Protein AF-A0A6P0SYK4-F1 (afdb_monomer_lite)

Secondary structure (DSSP, 8-state):
----PPPHHHHHHHHHHHHHH-S-S--HHHHHHHHHHHHHH--TTHHHH----TTHHHHHHH-

Structure (mmCIF, N/CA/C/O backbone):
data_AF-A0A6P0SYK4-F1
#
_entry.id   AF-A0A6P0SYK4-F1
#
loop_
_atom_site.group_PDB
_atom_site.id
_atom_site.type_symbol
_atom_site.label_atom_id
_atom_site.label_alt_id
_atom_site.label_comp_id
_atom_site.label_asym_id
_atom_site.label_entity_id
_atom_site.label_seq_id
_atom_site.pdbx_PDB_ins_code
_atom_site.Cartn_x
_atom_site.Cartn_y
_atom_site.Cartn_z
_atom_site.occupancy
_atom_site.B_iso_or_equiv
_atom_site.auth_seq_id
_atom_site.auth_comp_id
_atom_site.auth_asym_id
_atom_site.auth_atom_id
_atom_site.pdbx_PDB_model_num
ATOM 1 N N . MET A 1 1 ? -22.109 -1.795 -13.677 1.00 44.81 1 MET A N 1
ATOM 2 C CA . MET A 1 1 ? -20.981 -1.260 -12.884 1.00 44.81 1 MET A CA 1
ATOM 3 C C . MET A 1 1 ? -19.777 -1.153 -13.810 1.00 44.81 1 MET A C 1
ATOM 5 O O . MET A 1 1 ? -19.362 -2.172 -14.345 1.00 44.81 1 MET A O 1
ATOM 9 N N . LYS A 1 2 ? -19.296 0.057 -14.121 1.00 46.91 2 LYS A N 1
ATOM 10 C CA . LYS A 1 2 ? -18.148 0.234 -15.024 1.00 46.91 2 LYS A CA 1
ATOM 11 C C . LYS A 1 2 ? -16.882 -0.071 -14.227 1.00 46.91 2 LYS A C 1
ATOM 13 O O . LYS A 1 2 ? -16.515 0.711 -13.358 1.00 46.91 2 LYS A O 1
ATOM 18 N N . VAL A 1 3 ? -16.252 -1.213 -14.488 1.00 56.59 3 VAL A N 1
ATOM 19 C CA . VAL A 1 3 ? -14.902 -1.486 -13.984 1.00 56.59 3 VAL A CA 1
ATOM 20 C C . VAL A 1 3 ? -13.990 -0.462 -14.653 1.00 56.59 3 VAL A C 1
ATOM 22 O O . VAL A 1 3 ? -13.792 -0.502 -15.866 1.00 56.59 3 VAL A O 1
ATOM 25 N N . LEU A 1 4 ? -13.505 0.517 -13.891 1.00 63.00 4 LEU A N 1
ATOM 26 C CA . LEU A 1 4 ? -12.445 1.394 -14.369 1.00 63.00 4 LEU A CA 1
ATOM 27 C C . LEU A 1 4 ? -11.181 0.538 -14.444 1.00 63.00 4 LEU A C 1
ATOM 29 O O . LEU A 1 4 ? -10.639 0.130 -13.420 1.00 63.00 4 LEU A O 1
ATOM 33 N N . SER A 1 5 ? -10.750 0.215 -15.661 1.00 80.81 5 SER A N 1
ATOM 34 C CA . SER A 1 5 ? -9.469 -0.447 -15.882 1.00 80.81 5 SER A CA 1
ATOM 35 C C . SER A 1 5 ? -8.356 0.449 -15.344 1.00 80.81 5 SER A C 1
ATOM 37 O O . SER A 1 5 ? -8.274 1.620 -15.725 1.00 80.81 5 SER A O 1
ATOM 39 N N . MET A 1 6 ? -7.502 -0.086 -14.469 1.00 85.94 6 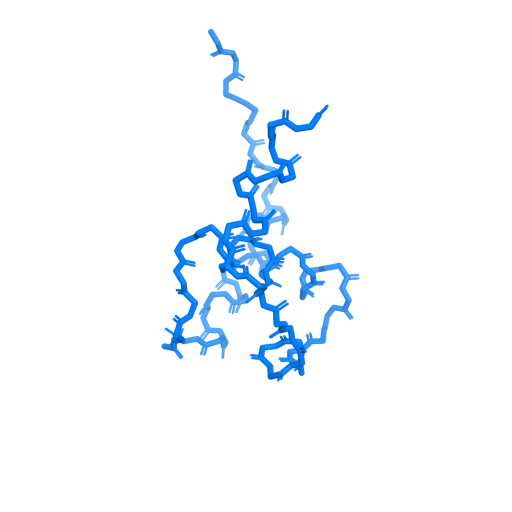MET A N 1
ATOM 40 C CA . MET A 1 6 ? -6.310 0.631 -14.016 1.00 85.94 6 MET A CA 1
ATOM 41 C C . MET A 1 6 ? -5.458 1.037 -15.223 1.00 85.94 6 MET A C 1
ATOM 43 O O . MET A 1 6 ? -5.293 0.261 -16.163 1.00 85.94 6 MET A O 1
ATOM 47 N N . HIS A 1 7 ? -4.908 2.252 -15.193 1.00 94.50 7 HIS A N 1
ATOM 48 C CA . HIS A 1 7 ? -3.999 2.715 -16.238 1.00 94.50 7 HIS A CA 1
ATOM 49 C C . HIS A 1 7 ? -2.761 1.796 -16.299 1.00 94.50 7 HIS A C 1
ATOM 51 O O . HIS A 1 7 ? -2.230 1.451 -15.239 1.00 94.50 7 HIS A O 1
ATOM 57 N N . PRO A 1 8 ? -2.251 1.420 -17.488 1.00 95.62 8 PRO A N 1
ATOM 58 C CA . PRO A 1 8 ? -1.167 0.439 -17.622 1.00 95.62 8 PRO A CA 1
ATOM 59 C C . PRO A 1 8 ? 0.104 0.819 -16.853 1.00 95.62 8 PRO A C 1
ATOM 61 O O . PRO A 1 8 ? 0.740 -0.042 -16.258 1.00 95.62 8 PRO A O 1
ATOM 64 N N . ILE A 1 9 ? 0.435 2.113 -16.782 1.00 96.44 9 ILE A N 1
ATOM 65 C CA . ILE A 1 9 ? 1.585 2.604 -15.998 1.00 96.44 9 ILE A CA 1
ATOM 66 C C . ILE A 1 9 ? 1.415 2.296 -14.502 1.00 96.44 9 ILE A C 1
ATOM 68 O O . ILE A 1 9 ? 2.356 1.864 -13.843 1.00 96.44 9 ILE A O 1
ATOM 72 N N . MET A 1 10 ? 0.206 2.479 -13.965 1.00 96.12 10 MET A N 1
ATOM 73 C CA . MET A 1 10 ? -0.088 2.177 -12.564 1.00 96.12 10 MET A CA 1
ATOM 74 C C . MET A 1 10 ? -0.017 0.671 -12.310 1.00 96.12 10 MET A C 1
ATOM 76 O O . MET A 1 10 ? 0.590 0.254 -11.330 1.00 96.12 10 MET A O 1
ATOM 80 N N . ALA A 1 11 ? -0.591 -0.136 -13.207 1.00 96.44 11 ALA A N 1
ATOM 81 C CA . ALA A 1 11 ? -0.541 -1.591 -13.101 1.00 96.44 11 ALA A CA 1
ATOM 82 C C . ALA A 1 11 ? 0.907 -2.110 -13.117 1.00 96.44 11 ALA A C 1
ATOM 84 O O . ALA A 1 11 ? 1.270 -2.926 -12.275 1.00 96.44 11 ALA A O 1
ATOM 85 N N . GLN A 1 12 ? 1.747 -1.579 -14.011 1.00 98.12 12 GLN A N 1
ATOM 86 C CA . GLN A 1 12 ? 3.160 -1.946 -14.078 1.00 98.12 12 GLN A CA 1
ATOM 87 C C . GLN A 1 12 ? 3.929 -1.506 -12.826 1.00 98.12 12 GLN A C 1
ATOM 89 O O . GLN A 1 12 ? 4.733 -2.270 -12.304 1.00 98.12 12 GLN A O 1
ATOM 94 N N . SER A 1 13 ? 3.672 -0.297 -12.317 1.00 98.25 13 SER A N 1
ATOM 95 C CA . SER A 1 13 ? 4.288 0.167 -11.069 1.00 98.25 13 SER A CA 1
ATOM 96 C C . SER A 1 13 ? 3.904 -0.726 -9.887 1.00 98.25 13 SER A C 1
ATOM 98 O O . SER A 1 13 ? 4.775 -1.098 -9.109 1.00 98.25 13 SER A O 1
ATOM 100 N N . PHE A 1 14 ? 2.634 -1.127 -9.782 1.00 98.06 14 PHE A N 1
ATOM 101 C CA . PHE A 1 14 ? 2.193 -2.069 -8.754 1.00 98.06 14 PHE A CA 1
ATOM 102 C C . PHE A 1 14 ? 2.865 -3.431 -8.895 1.00 98.06 14 PHE A C 1
ATOM 104 O O . PHE A 1 14 ? 3.370 -3.927 -7.901 1.00 98.06 14 PHE A O 1
ATOM 111 N N . ALA A 1 15 ? 2.971 -3.984 -10.106 1.00 98.19 15 ALA A N 1
ATOM 112 C CA . ALA A 1 15 ? 3.667 -5.252 -10.321 1.00 98.19 15 ALA A CA 1
ATOM 113 C C . ALA A 1 15 ? 5.144 -5.199 -9.879 1.00 98.19 15 ALA A C 1
ATOM 115 O O . ALA A 1 15 ? 5.650 -6.154 -9.294 1.00 98.19 15 ALA A O 1
ATOM 116 N N . ILE A 1 16 ? 5.827 -4.072 -10.113 1.00 98.56 16 ILE A N 1
ATOM 117 C CA . ILE A 1 16 ? 7.210 -3.860 -9.657 1.00 98.56 16 ILE A CA 1
ATOM 118 C C . ILE A 1 16 ? 7.279 -3.794 -8.124 1.00 98.56 16 ILE A C 1
ATOM 120 O O . ILE A 1 16 ? 8.149 -4.424 -7.525 1.00 98.56 16 ILE A O 1
ATOM 124 N N . ILE A 1 17 ? 6.358 -3.065 -7.484 1.00 98.62 17 ILE A N 1
ATOM 125 C CA . ILE A 1 17 ? 6.288 -2.983 -6.016 1.00 98.62 17 ILE A CA 1
ATOM 126 C C . ILE A 1 17 ? 6.004 -4.365 -5.413 1.00 98.62 17 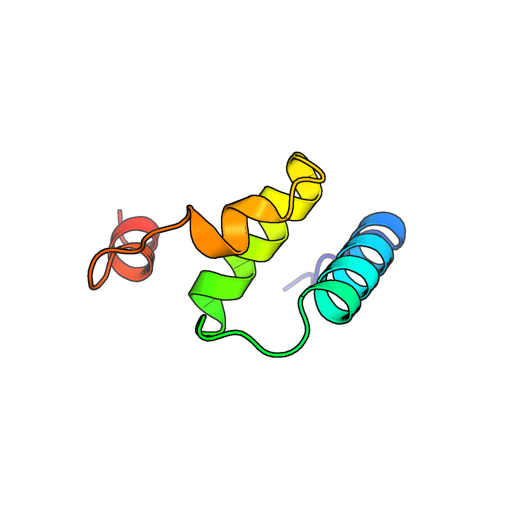ILE A C 1
ATOM 128 O O . ILE A 1 17 ? 6.678 -4.755 -4.461 1.00 98.62 17 ILE A O 1
ATOM 132 N N . ASP A 1 18 ? 5.059 -5.112 -5.989 1.00 98.31 18 ASP A N 1
ATOM 133 C CA . ASP A 1 18 ? 4.701 -6.471 -5.573 1.00 98.31 18 ASP A CA 1
ATOM 134 C C . ASP A 1 18 ? 5.934 -7.396 -5.634 1.00 98.31 18 ASP A C 1
ATOM 136 O O . ASP A 1 18 ? 6.243 -8.091 -4.664 1.00 98.31 18 ASP A O 1
ATOM 140 N N . GLN A 1 19 ? 6.700 -7.347 -6.732 1.00 98.38 19 GLN A N 1
ATOM 141 C CA . GLN A 1 19 ? 7.924 -8.139 -6.895 1.00 98.38 19 GLN A CA 1
ATOM 142 C C . GLN A 1 19 ? 9.021 -7.760 -5.888 1.00 98.38 19 GLN A C 1
ATOM 144 O O . GLN A 1 19 ? 9.732 -8.638 -5.403 1.00 98.38 19 GLN A O 1
ATOM 149 N N . GLN A 1 20 ? 9.195 -6.468 -5.603 1.00 97.75 20 GLN A N 1
ATOM 150 C CA . GLN A 1 20 ? 10.283 -5.989 -4.752 1.00 97.75 20 GLN A CA 1
ATOM 151 C C . GLN A 1 20 ? 10.006 -6.184 -3.256 1.00 97.75 20 GLN A C 1
ATOM 153 O O . GLN A 1 20 ? 10.943 -6.439 -2.503 1.00 97.75 20 GLN A O 1
ATOM 158 N N . ILE A 1 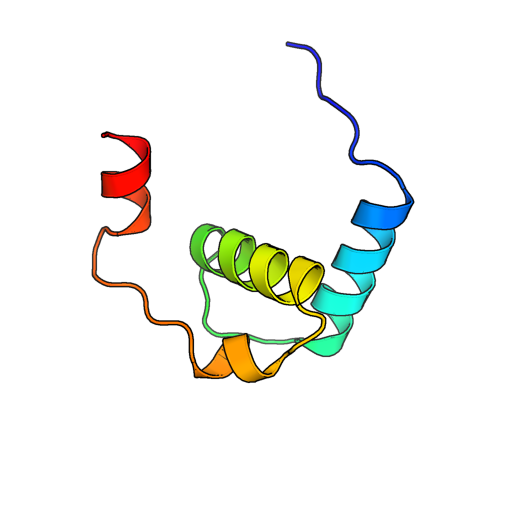21 ? 8.745 -6.076 -2.820 1.00 96.75 21 ILE A N 1
ATOM 159 C CA . ILE A 1 21 ? 8.368 -6.358 -1.425 1.00 96.75 21 ILE A CA 1
ATOM 160 C C . ILE A 1 21 ? 8.468 -7.857 -1.138 1.00 96.75 21 ILE A C 1
ATOM 162 O O . ILE A 1 21 ? 8.964 -8.235 -0.080 1.00 96.75 21 ILE A O 1
ATOM 166 N N . GLY A 1 22 ? 8.012 -8.703 -2.067 1.00 95.69 22 GLY A N 1
ATOM 167 C CA . GLY A 1 22 ? 7.958 -10.144 -1.843 1.00 95.69 22 GLY A CA 1
ATOM 168 C C . GLY A 1 22 ? 7.012 -10.513 -0.695 1.00 95.69 22 GLY A C 1
ATOM 169 O O . GLY A 1 22 ? 5.915 -9.965 -0.578 1.00 95.69 22 GLY A O 1
ATOM 170 N N . GLU A 1 23 ? 7.421 -11.467 0.143 1.00 95.94 23 GLU A N 1
ATOM 171 C CA . GLU A 1 23 ? 6.629 -11.896 1.299 1.00 95.94 23 GLU A CA 1
ATOM 172 C C . GLU A 1 23 ? 6.524 -10.790 2.359 1.00 95.94 23 GLU A C 1
ATOM 174 O O . GLU A 1 23 ? 7.515 -10.188 2.769 1.00 95.94 23 GLU A O 1
ATOM 179 N N . HIS A 1 24 ? 5.308 -10.548 2.846 1.00 96.25 24 HIS A N 1
ATOM 180 C CA . HIS A 1 24 ? 5.030 -9.544 3.869 1.00 96.25 24 HIS A CA 1
ATOM 181 C C . HIS A 1 24 ? 3.932 -10.006 4.830 1.00 96.25 24 HIS A C 1
ATOM 183 O O . HIS A 1 24 ? 3.133 -10.886 4.521 1.00 96.25 24 HIS A O 1
ATOM 189 N N . GLN A 1 25 ? 3.855 -9.360 5.994 1.00 95.44 25 GLN A N 1
ATOM 190 C CA . GLN A 1 25 ? 2.893 -9.707 7.049 1.00 95.44 25 GLN A CA 1
ATOM 191 C C . GLN A 1 25 ? 1.541 -8.991 6.918 1.00 95.44 25 GLN A C 1
ATOM 193 O O . GLN A 1 25 ? 0.597 -9.337 7.622 1.00 95.44 25 GLN A O 1
ATOM 198 N N . PHE A 1 26 ? 1.435 -8.001 6.026 1.00 97.38 26 PHE A N 1
ATOM 199 C CA . PHE A 1 26 ? 0.195 -7.257 5.808 1.00 97.38 26 PHE A CA 1
ATOM 200 C C . PHE A 1 26 ? -0.913 -8.150 5.253 1.00 97.38 26 PHE A C 1
ATOM 202 O O . PHE A 1 26 ? -0.685 -8.916 4.311 1.00 97.38 26 PHE A O 1
ATOM 209 N N . ASN A 1 27 ? -2.131 -7.984 5.767 1.00 97.12 27 ASN A N 1
ATOM 210 C CA . ASN A 1 27 ? -3.309 -8.543 5.108 1.00 97.12 27 ASN A CA 1
ATOM 211 C C . ASN A 1 27 ? -3.614 -7.791 3.794 1.00 97.12 27 ASN A C 1
ATOM 213 O O . ASN A 1 27 ? -3.014 -6.762 3.484 1.00 97.12 27 ASN A O 1
ATOM 217 N N . GLN A 1 28 ? -4.574 -8.284 3.008 1.00 97.00 28 GLN A N 1
ATOM 218 C CA . GLN A 1 28 ? -4.882 -7.718 1.689 1.00 97.00 28 GLN A CA 1
ATOM 219 C C . GLN A 1 28 ? -5.255 -6.223 1.727 1.00 97.00 28 GLN A C 1
ATOM 221 O O . GLN A 1 28 ? -4.869 -5.471 0.828 1.00 97.00 28 GLN A O 1
ATOM 226 N N . ALA A 1 29 ? -6.004 -5.785 2.741 1.00 97.38 29 ALA A N 1
ATOM 227 C CA . ALA A 1 29 ? -6.450 -4.398 2.855 1.00 97.38 29 ALA A CA 1
ATOM 228 C C . ALA A 1 29 ? -5.303 -3.475 3.292 1.00 97.38 29 ALA A C 1
ATOM 230 O O . ALA A 1 29 ? -5.095 -2.419 2.692 1.00 97.38 29 ALA A O 1
ATOM 231 N N . GLU A 1 30 ? -4.521 -3.904 4.282 1.00 98.44 30 GLU A N 1
ATOM 232 C CA . GLU A 1 30 ? -3.315 -3.203 4.735 1.00 98.44 30 GLU A CA 1
ATOM 233 C C . GLU A 1 30 ? -2.299 -3.073 3.601 1.00 98.44 30 GLU A C 1
ATOM 235 O O . GLU A 1 30 ? -1.811 -1.977 3.327 1.00 98.44 30 GLU A O 1
ATOM 240 N N . TYR A 1 31 ? -2.043 -4.165 2.876 1.00 98.38 31 TYR A N 1
ATOM 241 C CA . TYR A 1 31 ? -1.117 -4.164 1.751 1.00 98.38 31 TYR A CA 1
ATOM 242 C C . TYR A 1 31 ? -1.570 -3.226 0.633 1.00 98.38 31 TYR A C 1
ATOM 244 O O . TYR A 1 31 ? -0.756 -2.505 0.060 1.00 98.38 31 TYR A O 1
ATOM 252 N N . GLY A 1 32 ? -2.876 -3.172 0.352 1.00 97.94 32 GLY A N 1
ATOM 253 C CA . GLY A 1 32 ? -3.433 -2.220 -0.606 1.00 97.94 32 GLY A CA 1
ATOM 254 C C . GLY A 1 32 ? -3.065 -0.769 -0.278 1.00 97.94 32 GLY A C 1
ATOM 255 O O . GLY A 1 32 ? -2.721 -0.005 -1.184 1.00 97.94 32 GLY A O 1
ATOM 256 N N . ILE A 1 33 ? -3.073 -0.408 1.009 1.00 98.44 33 ILE A N 1
ATOM 257 C CA . ILE A 1 33 ? -2.670 0.918 1.495 1.00 98.44 33 ILE A CA 1
ATOM 258 C C . ILE A 1 33 ? -1.149 1.083 1.411 1.00 98.44 33 ILE A C 1
ATOM 260 O O . ILE A 1 33 ? -0.686 2.056 0.816 1.00 98.44 33 ILE A O 1
ATOM 264 N N . VAL A 1 34 ? -0.373 0.125 1.929 1.00 98.62 34 VAL A N 1
ATOM 265 C CA . VAL A 1 34 ? 1.104 0.140 1.892 1.00 98.62 34 VAL A CA 1
ATOM 266 C C . VAL A 1 34 ? 1.607 0.321 0.457 1.00 98.62 34 VAL A C 1
ATOM 268 O O . VAL A 1 34 ? 2.377 1.238 0.174 1.00 98.62 34 VAL A O 1
ATOM 271 N N . ARG A 1 35 ? 1.098 -0.478 -0.486 1.00 98.50 35 ARG A N 1
ATOM 272 C CA . ARG A 1 35 ? 1.447 -0.400 -1.910 1.00 98.50 35 ARG A CA 1
ATOM 273 C C . ARG A 1 35 ? 1.110 0.956 -2.522 1.00 98.50 35 ARG A C 1
ATOM 275 O O . ARG A 1 35 ? 1.854 1.454 -3.365 1.00 98.50 35 ARG A O 1
ATOM 282 N N . ARG A 1 36 ? -0.004 1.574 -2.116 1.00 98.31 36 ARG A N 1
ATOM 283 C CA . ARG A 1 36 ? -0.405 2.897 -2.616 1.00 98.31 36 ARG A CA 1
ATOM 284 C C . ARG A 1 36 ? 0.496 4.009 -2.082 1.00 98.31 36 ARG A C 1
ATOM 286 O O . ARG A 1 36 ? 0.804 4.931 -2.840 1.00 98.31 36 ARG A O 1
ATOM 293 N N . VAL A 1 37 ? 0.927 3.908 -0.824 1.00 98.69 37 VAL A N 1
ATOM 294 C CA . VAL A 1 37 ? 1.914 4.821 -0.229 1.00 98.69 37 VAL A CA 1
ATOM 295 C C . VAL A 1 37 ? 3.229 4.724 -0.997 1.00 98.69 37 VAL A C 1
ATOM 297 O O . VAL A 1 37 ? 3.652 5.723 -1.568 1.00 98.69 37 VAL A O 1
ATOM 300 N N . ILE A 1 38 ? 3.788 3.518 -1.139 1.00 98.69 38 ILE A N 1
ATOM 301 C CA . ILE A 1 38 ? 5.053 3.281 -1.857 1.00 98.69 38 ILE A CA 1
ATOM 302 C C . ILE A 1 38 ? 4.968 3.755 -3.312 1.00 98.69 38 ILE A C 1
ATOM 304 O O . ILE A 1 38 ? 5.890 4.390 -3.80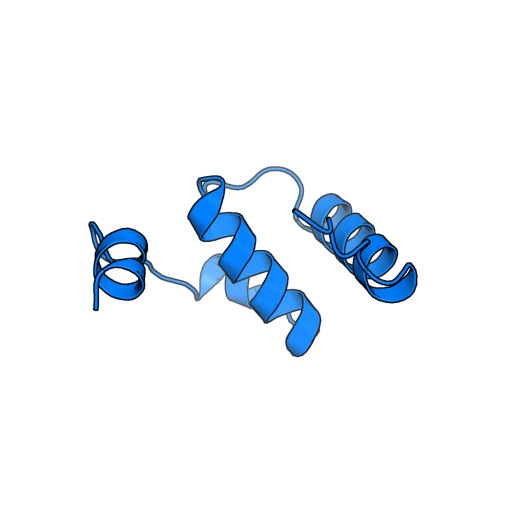6 1.00 98.69 38 ILE A O 1
ATOM 308 N N . HIS A 1 39 ? 3.853 3.520 -4.007 1.00 98.31 39 HIS A N 1
ATOM 309 C CA . HIS A 1 39 ? 3.658 4.031 -5.369 1.00 98.31 39 HIS A CA 1
ATOM 310 C C . HIS A 1 39 ? 3.744 5.560 -5.456 1.00 98.31 39 HIS A C 1
ATOM 312 O O . HIS A 1 39 ? 4.220 6.096 -6.453 1.00 98.31 39 HIS A O 1
ATOM 318 N N . SER A 1 40 ? 3.267 6.255 -4.424 1.00 98.44 40 SER A N 1
ATOM 319 C CA . SER A 1 40 ? 3.212 7.717 -4.398 1.00 98.44 40 SER A CA 1
ATOM 320 C C . SER A 1 40 ? 4.536 8.343 -3.951 1.00 98.44 40 SER A C 1
ATOM 322 O O . SER A 1 40 ? 4.800 9.495 -4.286 1.00 98.44 40 SER A O 1
ATOM 324 N N . THR A 1 41 ? 5.355 7.604 -3.197 1.00 98.44 41 THR A N 1
ATOM 325 C CA . THR A 1 41 ? 6.595 8.104 -2.578 1.00 98.44 41 THR A CA 1
ATOM 326 C C . THR A 1 41 ? 7.872 7.499 -3.159 1.00 98.44 41 THR A C 1
ATOM 328 O O . THR A 1 41 ? 8.944 8.055 -2.949 1.00 98.44 41 THR A O 1
ATOM 331 N N . ALA A 1 42 ? 7.770 6.377 -3.876 1.00 98.25 42 ALA A N 1
ATOM 332 C CA . ALA A 1 42 ? 8.880 5.512 -4.283 1.00 98.25 42 ALA A CA 1
ATOM 333 C C . ALA A 1 42 ? 9.765 5.022 -3.115 1.00 98.25 42 ALA A C 1
ATOM 335 O O . ALA A 1 42 ? 10.926 4.675 -3.322 1.00 98.25 42 ALA A O 1
ATOM 336 N N . ASP A 1 43 ? 9.216 4.968 -1.897 1.00 98.44 43 ASP A N 1
ATOM 337 C CA . ASP A 1 43 ? 9.960 4.663 -0.674 1.00 98.44 43 ASP A CA 1
ATOM 338 C C . ASP A 1 43 ? 9.450 3.376 -0.009 1.00 98.44 43 ASP A C 1
ATOM 340 O O . ASP A 1 43 ? 8.320 3.316 0.475 1.00 98.44 43 ASP A O 1
ATOM 344 N N . PHE A 1 44 ? 10.297 2.345 0.029 1.00 98.06 44 PHE A N 1
ATOM 345 C CA . PHE A 1 44 ? 9.973 1.033 0.593 1.00 98.06 44 PHE A CA 1
ATOM 346 C C . PHE A 1 44 ? 10.125 0.962 2.120 1.00 98.06 44 PHE A C 1
ATOM 348 O O . PHE A 1 44 ? 9.650 -0.010 2.720 1.00 98.06 44 PHE A O 1
ATOM 355 N N . GLU A 1 45 ? 10.704 1.971 2.779 1.00 97.88 45 GLU A N 1
ATOM 356 C CA . GLU A 1 45 ? 10.796 2.006 4.247 1.00 97.88 45 GLU A CA 1
ATOM 357 C C . GLU A 1 45 ? 9.405 2.017 4.901 1.00 97.88 45 GLU A C 1
ATOM 359 O O . GLU A 1 45 ? 9.227 1.518 6.014 1.00 97.88 45 GLU A O 1
ATOM 364 N N . PHE A 1 46 ? 8.364 2.450 4.179 1.00 98.12 46 PHE A N 1
ATOM 365 C CA . PHE A 1 46 ? 6.974 2.378 4.641 1.00 98.12 46 PHE A CA 1
ATOM 366 C C . PHE A 1 46 ? 6.472 0.959 4.939 1.00 98.12 46 PHE A C 1
ATOM 368 O O . PHE A 1 46 ? 5.525 0.814 5.715 1.00 98.12 46 PHE A O 1
ATOM 375 N N . THR A 1 47 ? 7.128 -0.086 4.425 1.00 97.19 47 THR A N 1
ATOM 376 C CA . THR A 1 47 ? 6.865 -1.473 4.854 1.00 97.19 47 THR A CA 1
ATOM 377 C C . THR A 1 47 ? 7.187 -1.705 6.334 1.00 97.19 47 THR A C 1
ATOM 379 O O . THR A 1 47 ? 6.599 -2.582 6.958 1.00 97.19 47 THR A O 1
ATOM 382 N N . GLN A 1 48 ? 8.082 -0.905 6.916 1.00 96.44 48 GLN A N 1
ATOM 383 C CA . GLN A 1 48 ? 8.495 -0.991 8.317 1.00 96.44 48 GLN A CA 1
ATOM 384 C C . GLN A 1 48 ? 7.940 0.147 9.172 1.00 96.44 48 GLN A C 1
ATOM 386 O O . GLN A 1 48 ? 7.889 0.005 10.394 1.00 96.44 48 GLN A O 1
ATOM 391 N N . LEU A 1 49 ? 7.510 1.258 8.566 1.00 97.69 49 LEU A N 1
ATOM 392 C CA . LEU A 1 49 ? 7.022 2.442 9.286 1.00 97.69 49 LEU A CA 1
ATOM 393 C C . LEU A 1 49 ? 5.501 2.458 9.482 1.00 97.69 49 LEU A C 1
ATOM 395 O O . LEU A 1 49 ? 5.025 2.990 10.484 1.00 97.69 49 LEU A O 1
ATOM 399 N N . LEU A 1 50 ? 4.726 1.869 8.564 1.00 97.56 50 LEU A N 1
ATOM 400 C CA . LEU A 1 50 ? 3.265 1.873 8.675 1.00 97.56 50 LEU A CA 1
ATOM 401 C C . LEU A 1 50 ? 2.784 0.973 9.818 1.00 97.56 50 LEU A C 1
ATOM 403 O O . LEU A 1 50 ? 3.252 -0.152 10.006 1.00 97.56 50 LEU A O 1
ATOM 407 N N . ARG A 1 51 ? 1.829 1.482 10.598 1.00 97.31 51 ARG A N 1
ATOM 408 C CA . ARG A 1 51 ? 1.166 0.769 11.693 1.00 97.31 51 ARG A CA 1
ATOM 409 C C . ARG A 1 51 ? -0.336 0.958 11.560 1.00 97.31 51 ARG A C 1
ATOM 411 O O . ARG A 1 51 ? -0.801 2.070 11.325 1.00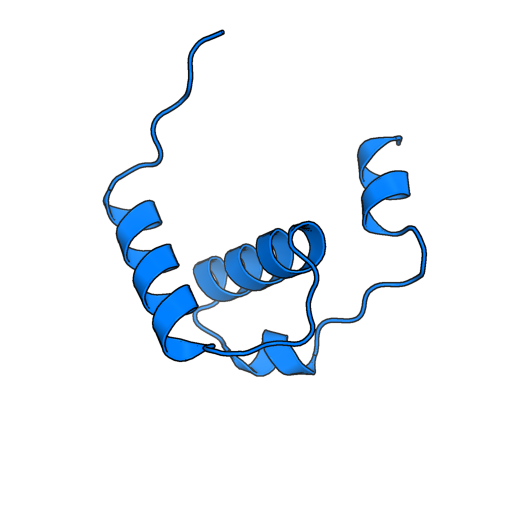 97.31 51 ARG A O 1
ATOM 418 N N . PHE A 1 52 ? -1.077 -0.126 11.741 1.00 97.62 52 PHE A N 1
ATOM 419 C CA . PHE A 1 52 ? -2.532 -0.134 11.712 1.00 97.62 52 PHE A CA 1
ATOM 420 C C . PHE A 1 52 ? -3.026 -0.477 13.114 1.00 97.62 52 PHE A C 1
ATOM 422 O O . PHE A 1 52 ? -2.626 -1.493 13.679 1.00 97.62 52 PHE A O 1
ATOM 429 N N . SER A 1 53 ? -3.860 0.381 13.704 1.00 97.44 53 SER A N 1
ATOM 430 C CA . SER A 1 53 ? -4.601 -0.008 14.901 1.00 97.44 53 SER A CA 1
ATOM 431 C C . SER A 1 53 ? -5.695 -1.001 14.524 1.00 97.44 53 SER A C 1
ATOM 433 O O . SER A 1 53 ? -6.137 -1.058 13.371 1.00 97.44 53 SER A O 1
ATOM 435 N N . GLU A 1 54 ? -6.177 -1.749 15.510 1.00 96.06 54 GLU A N 1
ATOM 436 C CA . GLU A 1 54 ? -7.323 -2.627 15.312 1.00 96.06 54 GLU A CA 1
ATOM 437 C C . GLU A 1 54 ? -8.497 -1.843 14.700 1.00 96.06 54 GLU A C 1
ATOM 439 O O . GLU A 1 54 ? -8.782 -0.708 15.093 1.00 96.06 54 GLU A O 1
ATOM 444 N N . ASN A 1 55 ? -9.143 -2.432 13.693 1.00 96.19 55 ASN A N 1
ATOM 445 C CA . ASN A 1 55 ? -10.283 -1.861 12.970 1.00 96.19 55 ASN A CA 1
ATOM 446 C C . ASN A 1 55 ? -10.032 -0.526 12.239 1.00 96.19 55 ASN A C 1
ATOM 448 O O . ASN A 1 55 ? -10.988 0.037 11.711 1.00 96.19 55 ASN A O 1
ATOM 452 N N . ALA A 1 56 ? -8.791 -0.026 12.125 1.00 97.88 56 ALA A N 1
ATOM 453 C CA . ALA A 1 56 ? -8.503 1.274 11.495 1.00 97.88 56 ALA A CA 1
ATOM 454 C C . ALA A 1 56 ? -9.124 1.419 10.093 1.00 97.88 56 ALA A C 1
ATOM 456 O O . ALA A 1 56 ? -9.766 2.423 9.785 1.00 97.88 56 ALA A O 1
ATOM 457 N N . ILE A 1 57 ? -8.969 0.388 9.259 1.00 97.88 57 ILE A N 1
ATOM 458 C CA . ILE A 1 57 ? -9.468 0.383 7.879 1.00 97.88 57 ILE A CA 1
ATOM 459 C C . ILE A 1 57 ? -11.002 0.331 7.856 1.00 97.88 57 ILE A C 1
ATOM 461 O O . ILE A 1 57 ? -11.631 1.120 7.156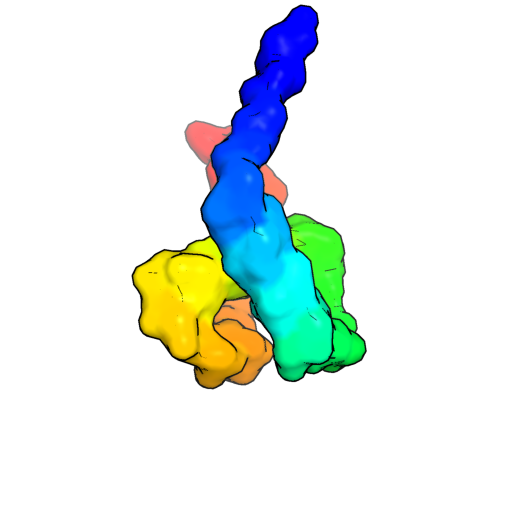 1.00 97.88 57 ILE A O 1
ATOM 465 N N . ALA A 1 58 ? -11.615 -0.563 8.637 1.00 97.62 58 ALA A N 1
ATOM 466 C CA . ALA A 1 58 ? -13.069 -0.722 8.675 1.00 97.62 58 ALA A CA 1
ATOM 467 C C . ALA A 1 58 ? -13.772 0.539 9.204 1.00 97.62 58 ALA A C 1
ATOM 469 O O . ALA A 1 58 ? -14.757 0.993 8.619 1.00 97.62 58 ALA A O 1
ATOM 470 N N . SER A 1 59 ? -13.227 1.137 10.265 1.00 97.81 59 SER A N 1
ATOM 471 C CA . SER A 1 59 ? -13.716 2.396 10.828 1.00 97.81 59 SER A CA 1
ATOM 472 C C . SER A 1 59 ? -13.589 3.544 9.829 1.00 97.81 59 SER A C 1
ATOM 474 O O . SER A 1 59 ? -14.536 4.302 9.668 1.00 97.81 59 SER A O 1
ATOM 476 N N . GLY A 1 60 ? -12.465 3.642 9.108 1.00 97.38 60 GLY A N 1
ATOM 477 C CA . GLY A 1 60 ? -12.272 4.673 8.083 1.00 97.38 60 GLY A CA 1
ATOM 478 C C . GLY A 1 60 ? -13.213 4.540 6.881 1.00 97.38 60 GLY A C 1
ATOM 479 O O . GLY A 1 60 ? -13.591 5.547 6.297 1.00 97.38 60 GLY A O 1
ATOM 480 N N . ILE A 1 61 ? -13.617 3.317 6.522 1.00 97.44 61 ILE A N 1
ATOM 481 C CA . ILE A 1 61 ? -14.622 3.072 5.471 1.00 97.44 61 ILE A CA 1
ATOM 482 C C . ILE A 1 61 ? -16.037 3.436 5.947 1.00 97.44 61 ILE A C 1
ATOM 484 O O . ILE A 1 61 ? -16.870 3.822 5.132 1.00 97.44 61 ILE A O 1
ATOM 488 N N . SER A 1 62 ? -16.318 3.270 7.242 1.00 97.88 62 SER A N 1
ATOM 489 C CA . SER A 1 62 ? -17.661 3.438 7.817 1.00 97.88 62 SER A CA 1
ATOM 490 C C . SER A 1 62 ? -17.969 4.864 8.297 1.00 97.88 62 SER A C 1
ATOM 492 O O . SER A 1 62 ? -19.081 5.097 8.770 1.00 97.88 62 SER A O 1
ATOM 494 N N . ALA A 1 63 ? -16.998 5.779 8.231 1.00 94.94 63 ALA A N 1
ATOM 495 C CA . ALA A 1 63 ? -17.120 7.180 8.642 1.00 94.94 63 ALA A CA 1
ATOM 496 C C . ALA A 1 63 ? -17.728 8.055 7.536 1.00 94.94 63 ALA A C 1
ATOM 498 O O . ALA A 1 63 ? -18.532 8.948 7.889 1.00 94.94 63 ALA A O 1
#

Sequence (63 aa):
MKVLSMHPIMAQSFAIIDQQIGEHQFNQAEYGIVRRVIHSTADFEFTQLLRFSENAIASGISA

Foldseek 3Di:
DDDPPPDVVLVVLLVVVCVVVDDADDDPQRVVVLSVVCSVVVDNCSSVVDDDDPCNRVVVVVD

Radius of gyration: 13.04 Å; chains: 1; bounding box: 32×20×33 Å

pLDDT: mean 94.2, std 11.26, range [44.81, 98.69]